Protein AF-A0A2V6HTE1-F1 (afdb_monomer)

Foldseek 3Di:
DLCVCLVVVLVVCVVPPDPAAAQEDDSSVVSCVVVVHDHHYFYHCPPVRVVRNVVVVVVVVVVVVD

pLDDT: mean 93.75, std 8.52, range [54.06, 98.38]

Secondary structure (DSSP, 8-state):
--GGGHHHHHHHHHHS--S--EEESHHHHHHHHHTT---EEE--STTTTHHHHHHHHHHHHHHTT-

Mean predicted aligned error: 3.32 Å

Structure (mmCIF, N/CA/C/O backbone):
data_AF-A0A2V6HTE1-F1
#
_entry.id   AF-A0A2V6HTE1-F1
#
loop_
_atom_site.group_PDB
_atom_site.id
_atom_site.type_symbol
_atom_site.label_atom_id
_atom_site.label_alt_id
_atom_site.label_comp_id
_atom_site.label_asym_id
_atom_site.label_entity_id
_atom_site.label_seq_id
_atom_site.pdbx_PDB_ins_code
_atom_site.Cartn_x
_atom_site.Cartn_y
_atom_site.Cartn_z
_atom_site.occupancy
_atom_site.B_iso_or_equiv
_atom_site.auth_seq_id
_atom_site.auth_comp_id
_atom_site.auth_asym_id
_atom_site.auth_atom_id
_atom_site.pdbx_PDB_model_num
ATOM 1 N N . GLU A 1 1 ? 17.113 -5.487 -9.395 1.00 54.06 1 GLU A N 1
ATOM 2 C CA . GLU A 1 1 ? 16.165 -6.618 -9.482 1.00 54.06 1 GLU A CA 1
ATOM 3 C C . GLU A 1 1 ? 14.881 -6.205 -8.772 1.00 54.06 1 GLU A C 1
ATOM 5 O O . GLU A 1 1 ? 14.961 -5.742 -7.644 1.00 54.06 1 GLU A O 1
ATOM 10 N N . GLY A 1 2 ? 13.737 -6.209 -9.462 1.00 60.84 2 GLY A N 1
ATOM 11 C CA . GLY A 1 2 ? 12.465 -5.676 -8.939 1.00 60.84 2 GLY A CA 1
ATOM 12 C C . GLY A 1 2 ? 11.503 -5.165 -10.022 1.00 60.84 2 GLY A C 1
ATOM 13 O O . GLY A 1 2 ? 10.298 -5.133 -9.803 1.00 60.84 2 GLY A O 1
ATOM 14 N N . SER A 1 3 ? 12.013 -4.847 -11.217 1.00 64.81 3 SER A N 1
ATOM 15 C CA . SER A 1 3 ? 11.210 -4.346 -12.343 1.00 64.81 3 SER A CA 1
ATOM 16 C C . SER A 1 3 ? 10.464 -5.435 -13.117 1.00 64.81 3 SER A C 1
ATOM 18 O O . SER A 1 3 ? 9.438 -5.149 -13.720 1.00 64.81 3 SER A O 1
ATOM 20 N N . ALA A 1 4 ? 10.913 -6.696 -13.070 1.00 85.38 4 ALA A N 1
ATOM 21 C CA . ALA A 1 4 ? 10.257 -7.795 -13.790 1.00 85.38 4 ALA A CA 1
ATOM 22 C C . ALA A 1 4 ? 8.803 -8.037 -13.333 1.00 85.38 4 ALA A C 1
ATOM 24 O O . ALA A 1 4 ? 7.996 -8.554 -14.100 1.00 85.38 4 ALA A O 1
ATOM 25 N N . GLY A 1 5 ? 8.458 -7.642 -12.101 1.00 92.06 5 GLY A N 1
ATOM 26 C CA . GLY A 1 5 ? 7.100 -7.756 -11.567 1.00 92.06 5 GLY A CA 1
ATOM 27 C C . GLY A 1 5 ? 6.157 -6.619 -11.970 1.00 92.06 5 GLY A C 1
ATOM 28 O O . GLY A 1 5 ? 4.946 -6.811 -11.921 1.00 92.06 5 GLY A O 1
ATOM 29 N N . LEU A 1 6 ? 6.672 -5.456 -12.392 1.00 94.25 6 LEU A N 1
ATOM 30 C CA . LEU A 1 6 ? 5.843 -4.284 -12.707 1.00 94.25 6 LEU A CA 1
ATOM 31 C C . LEU A 1 6 ? 4.869 -4.522 -13.871 1.00 94.25 6 LEU A C 1
ATOM 33 O O . LEU A 1 6 ? 3.696 -4.183 -13.711 1.00 94.25 6 LEU A O 1
ATOM 37 N N . PRO A 1 7 ? 5.269 -5.150 -14.998 1.00 95.50 7 PRO A N 1
ATOM 38 C CA . PRO A 1 7 ? 4.324 -5.463 -16.070 1.00 95.50 7 PRO A CA 1
ATOM 39 C C . PRO A 1 7 ? 3.187 -6.383 -15.610 1.00 95.50 7 PRO A C 1
ATOM 41 O O . PRO A 1 7 ? 2.045 -6.209 -16.025 1.00 95.50 7 PRO A O 1
ATOM 44 N N . VAL A 1 8 ? 3.485 -7.335 -14.719 1.00 95.81 8 VAL A N 1
ATOM 45 C CA . VAL A 1 8 ? 2.486 -8.262 -14.168 1.00 95.81 8 VAL A CA 1
ATOM 46 C C . VAL A 1 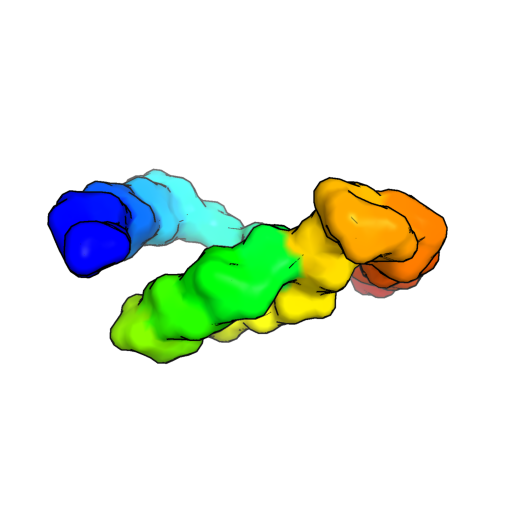8 ? 1.547 -7.540 -13.204 1.00 95.81 8 VAL A C 1
ATOM 48 O O . VAL A 1 8 ? 0.338 -7.732 -13.285 1.00 95.81 8 VAL A O 1
ATOM 51 N N . LEU A 1 9 ? 2.076 -6.677 -12.330 1.00 95.12 9 LEU A N 1
ATOM 52 C CA . LEU A 1 9 ? 1.267 -5.851 -11.429 1.00 95.12 9 LEU A CA 1
ATOM 53 C C . LEU A 1 9 ? 0.335 -4.919 -12.213 1.00 95.12 9 LEU A C 1
ATOM 55 O O . LEU A 1 9 ? -0.841 -4.815 -11.874 1.00 95.12 9 LEU A O 1
ATOM 59 N N . LYS A 1 10 ? 0.833 -4.293 -13.286 1.00 95.88 10 LYS A N 1
ATOM 60 C CA . LYS A 1 10 ? 0.014 -3.464 -14.174 1.00 95.88 10 LYS A CA 1
ATOM 61 C C . LYS A 1 10 ? -1.135 -4.269 -14.784 1.00 95.88 10 LYS A C 1
ATOM 63 O O . LYS A 1 10 ? -2.286 -3.872 -14.638 1.00 95.88 10 LYS A O 1
ATOM 68 N N . ALA A 1 11 ? -0.836 -5.421 -15.389 1.00 97.06 11 ALA A N 1
ATOM 69 C CA . ALA A 1 11 ? -1.861 -6.288 -15.968 1.00 97.06 11 ALA A CA 1
ATOM 70 C C . ALA A 1 11 ? -2.882 -6.756 -14.916 1.00 97.06 11 ALA A C 1
ATOM 72 O O . ALA A 1 11 ? -4.076 -6.812 -15.189 1.00 97.06 11 ALA A O 1
ATOM 73 N N . PHE A 1 12 ? -2.433 -7.054 -13.694 1.00 96.75 12 PHE A N 1
ATOM 74 C CA . PHE A 1 12 ? -3.318 -7.419 -12.591 1.00 96.75 12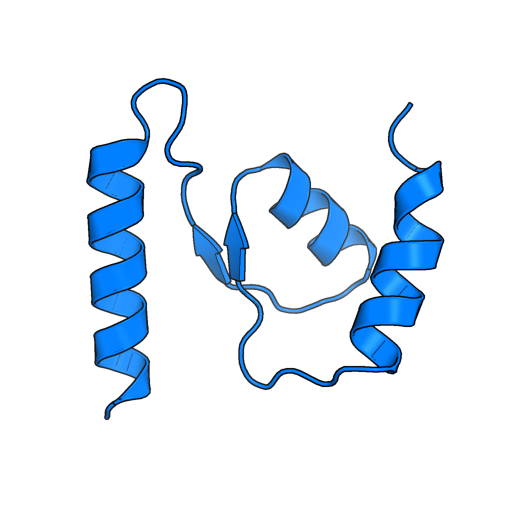 PHE A CA 1
ATOM 75 C C . PHE A 1 12 ? -4.296 -6.287 -12.244 1.00 96.75 12 PHE A C 1
ATOM 77 O O . PHE A 1 12 ? -5.493 -6.531 -12.131 1.00 96.75 12 PHE A O 1
ATOM 84 N N . LEU A 1 13 ? -3.815 -5.049 -12.118 1.00 96.12 13 LEU A N 1
ATOM 85 C CA . LEU A 1 13 ? -4.662 -3.895 -11.795 1.00 96.12 13 LEU A CA 1
ATOM 86 C C . LEU A 1 13 ? -5.644 -3.544 -12.924 1.00 96.12 13 LEU A C 1
ATOM 88 O O . LEU A 1 13 ? -6.760 -3.116 -12.648 1.00 96.12 13 LEU A O 1
ATO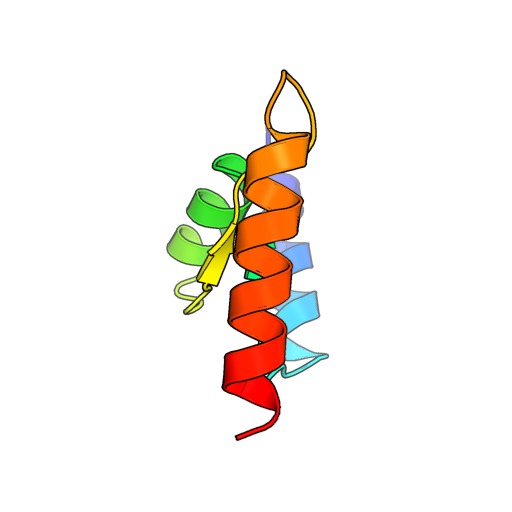M 92 N N . GLU A 1 14 ? -5.258 -3.760 -14.183 1.00 95.62 14 GLU A N 1
ATOM 93 C CA . GLU A 1 14 ? -6.151 -3.590 -15.338 1.00 95.62 14 GLU A CA 1
ATOM 94 C C . GLU A 1 14 ? -7.258 -4.660 -15.378 1.00 95.62 14 GLU A C 1
ATOM 96 O O . GLU A 1 14 ? -8.391 -4.361 -15.755 1.00 95.62 14 GLU A O 1
ATOM 101 N N . LEU A 1 15 ? -6.954 -5.897 -14.968 1.00 97.81 15 LEU A N 1
ATOM 102 C CA . LEU A 1 15 ? -7.926 -6.997 -14.904 1.00 97.81 15 LEU A CA 1
ATOM 103 C C . LEU A 1 15 ? -8.880 -6.889 -13.708 1.00 97.81 15 LEU A C 1
ATOM 105 O O . LEU A 1 15 ? -10.023 -7.343 -13.790 1.00 97.81 15 LEU A O 1
ATOM 109 N N . PHE A 1 16 ? -8.413 -6.315 -12.601 1.00 96.25 16 PHE A N 1
ATOM 110 C CA . PHE A 1 16 ? -9.151 -6.219 -11.345 1.00 96.25 16 PHE A CA 1
ATOM 111 C C . PHE A 1 16 ? -9.239 -4.754 -10.899 1.00 96.25 16 PHE A C 1
ATOM 113 O O . PHE A 1 16 ? -8.458 -4.329 -10.043 1.00 96.25 16 PHE A O 1
ATOM 120 N N . PRO A 1 17 ? -10.174 -3.965 -11.463 1.00 91.75 17 PRO A N 1
ATOM 121 C CA . PRO A 1 17 ? -10.346 -2.579 -11.058 1.00 91.75 17 PRO A CA 1
ATOM 122 C C . PRO A 1 17 ? -10.791 -2.509 -9.593 1.00 91.75 17 PRO A C 1
ATOM 124 O O . PRO A 1 17 ? -11.801 -3.095 -9.201 1.00 91.75 17 PRO A O 1
ATOM 127 N N . CYS A 1 18 ? -10.033 -1.766 -8.790 1.00 92.00 18 CYS A N 1
ATOM 128 C CA . CYS A 1 18 ? -10.294 -1.555 -7.372 1.00 92.00 18 CYS A CA 1
ATOM 129 C C . CYS A 1 18 ? -10.598 -0.076 -7.117 1.00 92.00 18 CYS A C 1
ATOM 131 O O . CYS A 1 18 ? -9.784 0.780 -7.447 1.00 92.00 18 CYS A O 1
ATOM 133 N N . GLU A 1 19 ? -11.718 0.225 -6.457 1.00 91.25 19 GLU A N 1
ATOM 134 C CA . GLU A 1 19 ? -11.991 1.575 -5.925 1.00 91.25 19 GLU A CA 1
ATOM 135 C C . GLU A 1 19 ? -10.942 1.962 -4.861 1.00 91.25 19 GLU A C 1
ATOM 137 O O . GLU A 1 19 ? -10.452 3.085 -4.789 1.00 91.25 19 GLU A O 1
ATOM 142 N N . GLN A 1 20 ? -10.637 0.968 -4.024 1.00 93.00 20 GLN A N 1
ATOM 143 C CA . GLN A 1 20 ? -9.605 0.812 -3.001 1.00 93.00 20 GLN A CA 1
ATOM 144 C C . GLN A 1 20 ? -8.208 0.305 -3.388 1.00 93.00 20 GLN A C 1
ATOM 146 O O . GLN A 1 20 ? -8.058 -0.916 -3.396 1.00 93.00 20 GLN A O 1
ATOM 151 N N . VAL A 1 21 ? -7.162 1.120 -3.572 1.00 96.44 21 VAL A N 1
ATOM 152 C CA . VAL A 1 21 ? -5.776 0.584 -3.603 1.00 96.44 21 VAL A CA 1
ATOM 153 C C . VAL A 1 21 ? -4.987 1.036 -2.376 1.00 96.44 21 VAL A C 1
ATOM 155 O O . VAL A 1 21 ? -4.944 2.217 -2.035 1.00 96.44 21 VAL A O 1
ATOM 158 N N . VAL A 1 22 ? -4.353 0.081 -1.688 1.00 97.50 22 VAL A N 1
ATOM 159 C CA . VAL A 1 22 ? -3.571 0.323 -0.468 1.00 97.50 22 VAL A CA 1
ATOM 160 C C . VAL A 1 22 ? -2.150 -0.196 -0.653 1.00 97.50 22 VAL A C 1
ATOM 162 O O . VAL A 1 22 ? -1.926 -1.394 -0.825 1.00 97.50 22 VAL A O 1
ATOM 165 N N . ALA A 1 23 ? -1.174 0.703 -0.571 1.00 98.06 23 ALA A N 1
ATOM 166 C CA . ALA A 1 23 ? 0.238 0.382 -0.690 1.00 98.06 23 ALA A CA 1
ATOM 167 C C . ALA A 1 23 ? 0.829 -0.030 0.668 1.00 98.06 23 ALA A C 1
ATOM 169 O O . ALA A 1 23 ? 1.059 0.806 1.546 1.00 98.06 23 ALA A O 1
ATOM 170 N N . LEU A 1 24 ? 1.116 -1.323 0.846 1.00 97.69 24 LEU A N 1
ATOM 171 C CA . LEU A 1 24 ? 1.690 -1.850 2.085 1.00 97.69 24 LEU A CA 1
ATOM 172 C C . LEU A 1 24 ? 3.222 -1.728 2.106 1.00 97.69 24 LEU A C 1
ATOM 174 O O . LEU A 1 24 ? 3.954 -2.631 1.701 1.00 97.69 24 LEU A O 1
ATOM 178 N N . GLY A 1 25 ? 3.725 -0.626 2.653 1.00 97.44 25 GLY A N 1
ATOM 179 C CA . GLY A 1 25 ? 5.155 -0.351 2.760 1.00 97.44 25 GLY A CA 1
ATOM 180 C C . GLY A 1 25 ? 5.737 0.405 1.566 1.00 97.44 25 GLY A C 1
ATOM 181 O O . GLY A 1 25 ? 5.098 0.605 0.540 1.00 97.44 25 GLY A O 1
ATOM 182 N N . LYS A 1 26 ? 6.980 0.875 1.741 1.00 96.25 26 LYS A N 1
ATOM 183 C CA . LYS A 1 26 ? 7.625 1.825 0.818 1.00 96.25 26 LYS A CA 1
ATOM 184 C C . LYS A 1 26 ? 7.846 1.255 -0.584 1.00 96.25 26 LYS A C 1
ATOM 186 O O . LYS A 1 26 ? 7.734 1.994 -1.547 1.00 96.25 26 LYS A O 1
ATOM 191 N N . ILE A 1 27 ? 8.153 -0.040 -0.685 1.00 94.69 27 ILE A N 1
ATOM 192 C CA . ILE A 1 27 ? 8.402 -0.703 -1.973 1.00 94.69 27 ILE A CA 1
ATOM 193 C C . ILE A 1 27 ? 7.114 -0.735 -2.799 1.00 94.69 27 ILE A C 1
ATOM 195 O O . ILE A 1 27 ? 7.115 -0.275 -3.933 1.00 94.69 27 ILE A O 1
ATOM 199 N N . ALA A 1 28 ? 6.010 -1.198 -2.203 1.00 96.38 28 ALA A N 1
ATOM 200 C CA . ALA A 1 28 ? 4.712 -1.220 -2.869 1.00 96.38 28 ALA A CA 1
ATOM 201 C C . ALA A 1 28 ? 4.256 0.191 -3.267 1.00 96.38 28 ALA A C 1
ATOM 203 O O . ALA A 1 28 ? 3.766 0.380 -4.373 1.00 96.38 28 ALA A O 1
ATOM 204 N N . ALA A 1 29 ? 4.461 1.185 -2.394 1.00 97.81 29 ALA A N 1
ATOM 205 C CA . ALA A 1 29 ? 4.115 2.574 -2.692 1.00 97.81 29 ALA A CA 1
ATOM 206 C C . ALA A 1 29 ? 4.880 3.115 -3.902 1.00 97.81 29 ALA A C 1
ATOM 208 O O . ALA A 1 29 ? 4.257 3.641 -4.812 1.00 97.81 29 ALA A O 1
ATOM 209 N N . ALA A 1 30 ? 6.199 2.911 -3.947 1.00 96.38 30 ALA A N 1
ATOM 210 C CA . ALA A 1 30 ? 7.021 3.353 -5.069 1.00 96.38 30 ALA A CA 1
ATOM 211 C C . ALA A 1 30 ? 6.630 2.663 -6.388 1.00 96.38 30 ALA A C 1
ATOM 213 O O . ALA A 1 30 ? 6.572 3.309 -7.426 1.00 96.38 30 ALA A O 1
ATOM 214 N N . GLN A 1 31 ? 6.325 1.362 -6.355 1.00 96.12 31 GLN A N 1
ATOM 215 C CA . GLN A 1 31 ? 5.904 0.622 -7.550 1.00 96.12 31 GLN A CA 1
ATOM 216 C C . GLN A 1 31 ? 4.530 1.068 -8.065 1.00 96.12 31 GLN A C 1
ATOM 218 O O . GLN A 1 31 ? 4.321 1.141 -9.270 1.00 96.12 31 GLN A O 1
ATOM 223 N N . LEU A 1 32 ? 3.588 1.362 -7.166 1.00 96.81 32 LEU A N 1
ATOM 224 C CA . LEU A 1 32 ? 2.265 1.869 -7.537 1.00 96.81 32 LEU A CA 1
ATOM 225 C C . LEU A 1 32 ? 2.343 3.306 -8.067 1.00 96.81 32 LEU A C 1
ATOM 227 O O . LEU A 1 32 ? 1.693 3.614 -9.062 1.00 96.81 32 LEU A O 1
ATOM 231 N N . GLU A 1 33 ? 3.200 4.143 -7.477 1.00 96.62 33 GLU A N 1
ATOM 232 C CA . GLU A 1 33 ? 3.510 5.487 -7.976 1.00 96.62 33 GLU A CA 1
ATOM 233 C C . GLU A 1 33 ? 4.130 5.442 -9.383 1.00 96.62 33 GLU A C 1
ATOM 235 O O . GLU A 1 33 ? 3.692 6.178 -10.264 1.00 96.62 33 GLU A O 1
ATOM 240 N N . GLU A 1 34 ? 5.074 4.526 -9.637 1.00 96.06 34 GLU A N 1
ATOM 241 C CA . GLU A 1 34 ? 5.669 4.314 -10.967 1.00 96.06 34 GLU A CA 1
ATOM 242 C C . GLU A 1 34 ? 4.623 3.919 -12.024 1.00 96.06 34 GLU A C 1
ATOM 244 O O . GLU A 1 34 ? 4.733 4.297 -13.190 1.00 96.06 34 GLU A O 1
ATOM 249 N N . LEU A 1 35 ? 3.576 3.197 -11.615 1.00 95.50 35 LEU A N 1
ATOM 250 C CA . LEU A 1 35 ? 2.457 2.818 -12.480 1.00 95.50 35 LEU A CA 1
ATOM 251 C C . LEU A 1 35 ? 1.360 3.893 -12.575 1.00 95.50 35 LEU A C 1
ATOM 253 O O . LEU A 1 35 ? 0.382 3.684 -13.294 1.00 95.50 35 LEU A O 1
ATOM 257 N N . GLY A 1 36 ? 1.499 5.028 -11.881 1.00 96.00 36 GLY A N 1
ATOM 258 C CA . GLY A 1 36 ? 0.500 6.100 -11.857 1.00 96.00 36 GLY A CA 1
ATOM 259 C C . GLY A 1 36 ? -0.789 5.728 -11.117 1.00 96.00 36 GLY A C 1
ATOM 260 O O . GLY A 1 36 ? -1.849 6.278 -11.413 1.00 96.00 36 GLY A O 1
ATOM 261 N N . VAL A 1 37 ? -0.716 4.775 -10.188 1.00 96.38 37 VAL A N 1
ATOM 262 C CA . VAL A 1 37 ? -1.865 4.280 -9.425 1.00 96.38 37 VAL A CA 1
ATOM 263 C C . VAL A 1 37 ? -1.996 5.091 -8.141 1.00 96.38 37 VAL A C 1
ATOM 265 O O . VAL A 1 37 ? -1.084 5.095 -7.314 1.00 96.38 37 VAL A O 1
ATOM 268 N N . ASP A 1 38 ? -3.146 5.741 -7.949 1.00 95.44 38 ASP A N 1
ATOM 269 C CA . ASP A 1 38 ? -3.464 6.388 -6.675 1.00 95.44 38 ASP A CA 1
ATOM 270 C C . ASP A 1 38 ? -3.667 5.3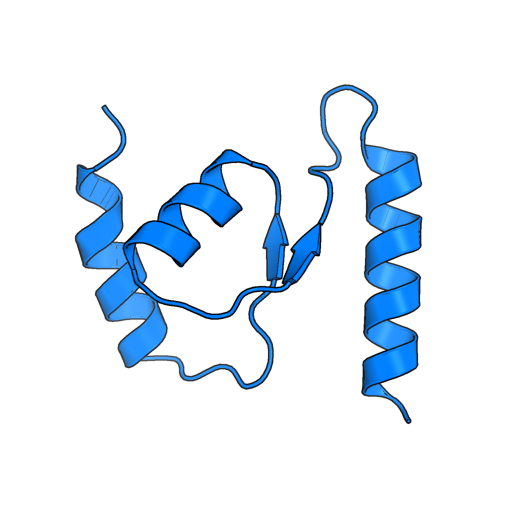18 -5.595 1.00 95.44 38 ASP A C 1
ATOM 272 O O . ASP A 1 38 ? -4.593 4.506 -5.658 1.00 95.44 38 ASP A O 1
ATOM 276 N N . ALA A 1 39 ? -2.755 5.278 -4.626 1.00 97.44 39 ALA A N 1
ATOM 277 C CA . ALA A 1 39 ? -2.738 4.265 -3.587 1.00 97.44 39 ALA A CA 1
ATOM 278 C C . ALA A 1 39 ? -2.525 4.885 -2.207 1.00 97.44 39 ALA A C 1
ATOM 280 O O . ALA A 1 39 ? -1.594 5.657 -1.968 1.00 97.44 39 ALA A O 1
ATOM 281 N N . HIS A 1 40 ? -3.340 4.464 -1.242 1.00 96.94 40 HIS A N 1
ATOM 282 C CA . HIS A 1 40 ? -3.177 4.878 0.144 1.00 96.94 40 HIS A CA 1
ATOM 283 C C . HIS A 1 40 ? -2.007 4.132 0.798 1.00 96.94 40 HIS A C 1
ATOM 285 O O . HIS A 1 40 ? -2.042 2.911 0.954 1.00 96.94 40 HIS A O 1
ATOM 291 N N . TYR A 1 41 ? -0.969 4.852 1.217 1.00 98.12 41 TYR A N 1
ATOM 292 C CA . TYR A 1 41 ? 0.176 4.246 1.896 1.00 98.12 41 TYR A CA 1
ATOM 293 C C . TYR A 1 41 ? -0.154 3.790 3.322 1.00 98.12 41 TYR A C 1
ATOM 295 O O . TYR A 1 41 ? -0.642 4.559 4.151 1.00 98.12 41 TYR A O 1
ATOM 303 N N . VAL A 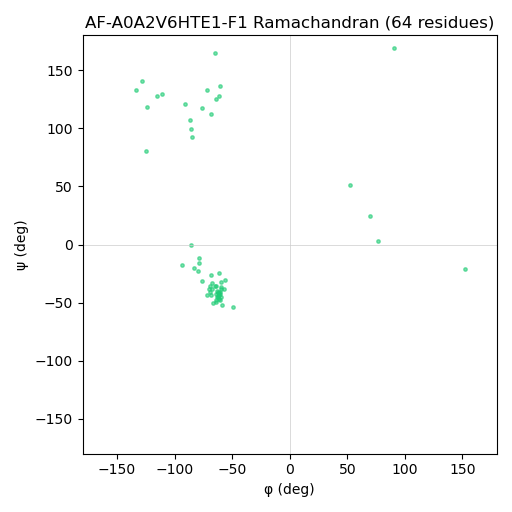1 42 ? 0.250 2.562 3.647 1.00 98.19 42 VAL A N 1
ATOM 304 C CA . VAL A 1 42 ? 0.209 2.002 4.999 1.00 98.19 42 VAL A CA 1
ATOM 305 C C . VAL A 1 42 ? 1.576 1.434 5.368 1.00 98.19 42 VAL A C 1
ATOM 307 O O . VAL A 1 42 ? 2.266 0.803 4.566 1.00 98.19 42 VAL A O 1
ATOM 310 N N . ARG A 1 43 ? 1.988 1.623 6.624 1.00 98.12 43 ARG A N 1
ATOM 311 C CA . ARG A 1 43 ? 3.229 1.060 7.158 1.00 98.12 43 ARG A CA 1
ATOM 312 C C . ARG A 1 43 ? 3.181 -0.467 7.101 1.00 98.12 43 ARG A C 1
ATOM 314 O O . ARG A 1 43 ? 2.287 -1.087 7.662 1.00 98.12 43 ARG A O 1
ATOM 321 N N . HIS A 1 44 ? 4.208 -1.073 6.513 1.00 97.94 44 HIS A N 1
ATOM 322 C CA . HIS A 1 44 ? 4.371 -2.526 6.532 1.00 97.94 44 HIS A CA 1
ATOM 323 C C . HIS A 1 44 ? 4.491 -3.056 7.979 1.00 97.94 44 HIS A C 1
ATOM 325 O O . HIS A 1 44 ? 5.231 -2.459 8.766 1.00 97.94 44 HIS A O 1
ATOM 331 N N . PRO A 1 45 ? 3.821 -4.167 8.350 1.00 97.50 45 PRO A N 1
ATOM 332 C CA . PRO A 1 45 ? 3.777 -4.660 9.730 1.00 97.50 45 PRO A CA 1
ATOM 333 C C . PRO A 1 45 ? 5.121 -5.193 10.255 1.00 97.50 45 PRO A C 1
ATOM 335 O O . PRO A 1 45 ? 5.366 -5.155 11.462 1.00 97.50 45 PRO A O 1
ATOM 338 N N . ALA A 1 46 ? 6.003 -5.664 9.370 1.00 96.31 46 ALA A N 1
ATOM 339 C CA . ALA A 1 46 ? 7.343 -6.127 9.744 1.00 96.31 46 ALA A CA 1
ATOM 340 C C . ALA A 1 46 ? 8.238 -5.001 10.309 1.00 96.31 46 ALA A C 1
ATOM 342 O O . ALA A 1 46 ? 7.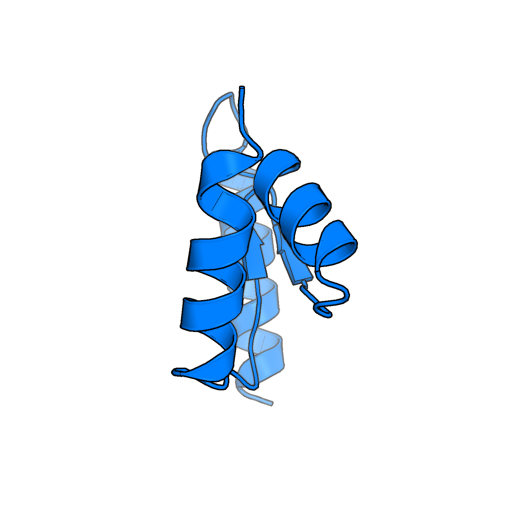946 -3.810 10.169 1.00 96.31 46 ALA A O 1
ATOM 343 N N . SER A 1 47 ? 9.344 -5.390 10.954 1.00 93.12 47 SER A N 1
ATOM 344 C CA . SER A 1 47 ? 10.371 -4.477 11.489 1.00 93.12 47 SER A CA 1
ATOM 345 C C . SER A 1 47 ? 9.789 -3.375 12.385 1.00 93.12 47 SER A C 1
ATOM 347 O O . SER A 1 47 ? 9.997 -2.180 12.164 1.00 93.12 47 SER A O 1
ATOM 349 N N . GLY A 1 48 ? 8.977 -3.786 13.366 1.00 94.69 48 GLY A N 1
ATOM 350 C CA . GLY A 1 48 ? 8.347 -2.893 14.345 1.00 94.69 48 GLY A CA 1
ATOM 351 C C . GLY A 1 48 ? 7.138 -2.100 13.831 1.00 94.69 48 GLY A C 1
ATOM 352 O O . GLY A 1 48 ? 6.579 -1.299 14.576 1.00 94.69 48 GLY A O 1
ATOM 353 N N . GLY A 1 49 ? 6.697 -2.307 12.586 1.00 97.25 49 GLY A N 1
ATOM 354 C CA . GLY A 1 49 ? 5.588 -1.548 11.999 1.00 97.25 49 GLY A CA 1
ATOM 355 C C . GLY A 1 49 ? 4.182 -1.985 12.427 1.00 97.25 49 GLY A C 1
ATOM 356 O O . GLY A 1 49 ? 3.222 -1.262 12.175 1.00 97.25 49 GLY A O 1
ATOM 357 N N . ALA A 1 50 ? 4.037 -3.131 13.098 1.00 97.88 50 ALA A N 1
ATOM 358 C CA . ALA A 1 50 ? 2.745 -3.773 13.351 1.00 97.88 50 ALA A CA 1
ATOM 359 C C . ALA A 1 50 ? 1.724 -2.900 14.104 1.00 97.88 50 ALA A C 1
ATOM 361 O O . ALA A 1 50 ? 0.535 -2.944 13.790 1.00 97.88 50 ALA A O 1
ATOM 362 N N . LYS A 1 51 ? 2.159 -2.098 15.089 1.00 98.19 51 LYS A N 1
ATOM 363 C CA . LYS A 1 51 ? 1.251 -1.195 15.821 1.00 98.19 51 LYS A CA 1
ATOM 364 C C . LYS A 1 51 ? 0.667 -0.131 14.888 1.00 98.19 51 LYS A C 1
ATOM 366 O O . LYS A 1 51 ? -0.545 0.055 14.875 1.00 98.19 51 LYS A O 1
ATOM 371 N N . LEU A 1 52 ? 1.523 0.512 14.095 1.00 98.00 52 LEU A N 1
ATOM 372 C CA . LEU A 1 52 ? 1.121 1.576 13.179 1.00 98.00 52 LEU A CA 1
ATOM 373 C C . LEU A 1 52 ? 0.281 1.034 12.015 1.00 98.00 52 LEU A C 1
ATOM 375 O O . LEU A 1 52 ? -0.746 1.622 11.701 1.00 98.00 52 LEU A O 1
ATOM 379 N N . PHE A 1 53 ? 0.651 -0.126 11.458 1.00 98.38 53 PHE A N 1
ATOM 380 C CA . PHE A 1 53 ? -0.152 -0.847 10.464 1.00 98.38 53 PHE A CA 1
ATOM 381 C C . PHE A 1 53 ? -1.607 -1.007 10.928 1.00 98.38 53 PHE A C 1
ATOM 383 O O . PHE A 1 53 ? -2.529 -0.584 10.237 1.00 98.38 53 PHE A O 1
ATOM 390 N N . ARG A 1 54 ? -1.819 -1.562 12.134 1.00 98.31 54 ARG A N 1
ATOM 391 C CA . ARG A 1 54 ? -3.172 -1.784 12.674 1.00 98.31 54 ARG A CA 1
ATOM 392 C C . ARG A 1 54 ? -3.952 -0.484 12.845 1.00 98.31 54 ARG A C 1
ATOM 394 O O . ARG A 1 54 ? -5.134 -0.453 12.529 1.00 98.31 54 ARG A O 1
ATOM 401 N N . GLN A 1 55 ? -3.301 0.572 13.333 1.00 98.31 55 GLN A N 1
ATOM 402 C CA . GLN A 1 55 ? -3.935 1.884 13.506 1.00 98.31 55 GLN A CA 1
ATOM 403 C C . GLN A 1 55 ? -4.374 2.481 12.162 1.00 98.31 55 GLN A C 1
ATOM 405 O O . GLN A 1 55 ? -5.499 2.955 12.044 1.00 98.31 55 GLN A O 1
ATOM 410 N N . GLN A 1 56 ? -3.512 2.411 11.147 1.00 97.88 56 GLN A N 1
ATOM 411 C CA . GLN A 1 56 ? -3.791 2.947 9.814 1.00 97.88 56 GLN A CA 1
ATOM 412 C C . GLN A 1 56 ? -4.889 2.158 9.090 1.00 97.88 56 GLN A C 1
ATOM 414 O O . GLN A 1 56 ? -5.804 2.766 8.545 1.00 97.88 56 GLN A O 1
ATOM 419 N N . ILE A 1 57 ? -4.859 0.821 9.146 1.00 97.38 57 ILE A N 1
ATOM 420 C CA . ILE A 1 57 ? -5.928 -0.009 8.568 1.00 97.38 57 ILE A CA 1
ATOM 421 C C . ILE A 1 57 ? -7.260 0.235 9.280 1.00 97.38 57 ILE A C 1
ATOM 423 O O . ILE A 1 57 ? -8.280 0.374 8.615 1.00 97.38 57 ILE A O 1
ATOM 427 N N . ALA A 1 58 ? -7.270 0.332 10.614 1.00 97.50 58 ALA A N 1
ATOM 428 C CA . ALA A 1 58 ? -8.497 0.627 11.350 1.00 97.50 58 ALA A CA 1
ATOM 429 C C . ALA A 1 58 ? -9.097 1.980 10.934 1.00 97.50 58 ALA A C 1
ATOM 431 O O . ALA A 1 58 ? -10.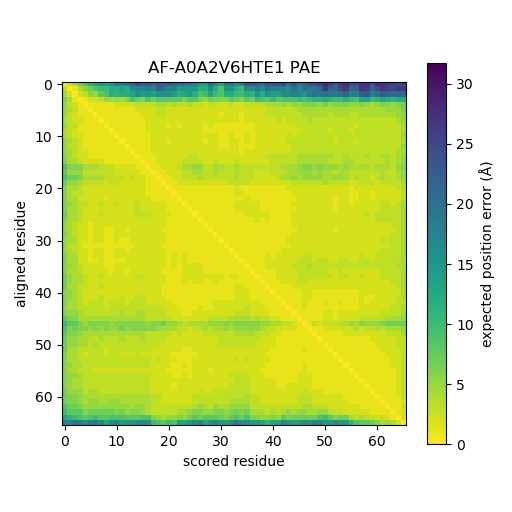293 2.048 10.668 1.00 97.50 58 ALA A O 1
ATOM 432 N N . ALA A 1 59 ? -8.275 3.028 10.819 1.00 96.69 59 ALA A N 1
ATOM 433 C CA . ALA A 1 59 ? -8.725 4.340 10.355 1.00 96.69 59 ALA A CA 1
ATOM 434 C C . ALA A 1 59 ? -9.263 4.297 8.913 1.00 96.69 59 ALA A C 1
ATOM 436 O O . ALA A 1 59 ? -10.304 4.886 8.628 1.00 96.69 59 ALA A O 1
ATOM 437 N N . LEU A 1 60 ? -8.596 3.556 8.021 1.00 95.25 60 LEU A N 1
ATOM 438 C CA . LEU A 1 60 ? -9.042 3.374 6.641 1.00 95.25 60 LEU A CA 1
ATOM 439 C C . LEU A 1 60 ? -10.402 2.666 6.564 1.00 95.25 60 LEU A C 1
ATOM 441 O O . LEU A 1 60 ? -11.279 3.116 5.834 1.00 95.25 60 LEU A O 1
ATOM 445 N N . VAL A 1 61 ? -10.587 1.587 7.332 1.00 94.62 61 VAL A N 1
ATOM 446 C CA . VAL A 1 61 ? -11.851 0.836 7.373 1.00 94.62 61 VAL A CA 1
ATOM 447 C C . VAL A 1 61 ? -12.990 1.677 7.946 1.00 94.62 61 VAL A C 1
ATOM 449 O O . VAL A 1 61 ? -14.112 1.53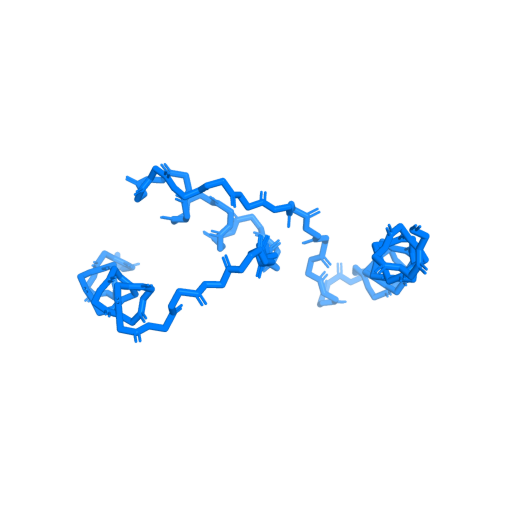3 7.480 1.00 94.62 61 VAL A O 1
ATOM 452 N N . GLN A 1 62 ? -12.728 2.549 8.926 1.00 95.88 62 GLN A N 1
ATOM 453 C CA . GLN A 1 62 ? -13.750 3.480 9.420 1.00 95.88 62 GLN A CA 1
ATOM 454 C C . GLN A 1 62 ? -14.172 4.462 8.324 1.00 95.88 62 GLN A C 1
ATOM 456 O O . GLN A 1 62 ? -15.350 4.523 8.005 1.00 95.88 62 GLN A O 1
ATOM 461 N N . ARG A 1 63 ? -13.210 5.109 7.651 1.00 93.06 63 ARG A N 1
ATOM 462 C CA . ARG A 1 63 ? -13.482 6.027 6.529 1.00 93.06 63 ARG A CA 1
ATOM 463 C C . ARG A 1 63 ? -14.279 5.381 5.388 1.00 93.06 63 ARG A C 1
ATOM 465 O O . ARG A 1 63 ? -14.971 6.077 4.669 1.00 93.06 63 ARG A O 1
ATOM 472 N N . LEU A 1 64 ? -14.122 4.075 5.181 1.00 89.25 64 LEU A N 1
ATOM 473 C CA . LEU A 1 64 ? -14.816 3.318 4.136 1.00 89.25 64 LEU A CA 1
ATOM 474 C C . LEU A 1 64 ? -16.265 2.947 4.477 1.00 89.25 64 LEU A C 1
ATOM 476 O O . LEU A 1 64 ? -16.984 2.477 3.600 1.00 89.25 64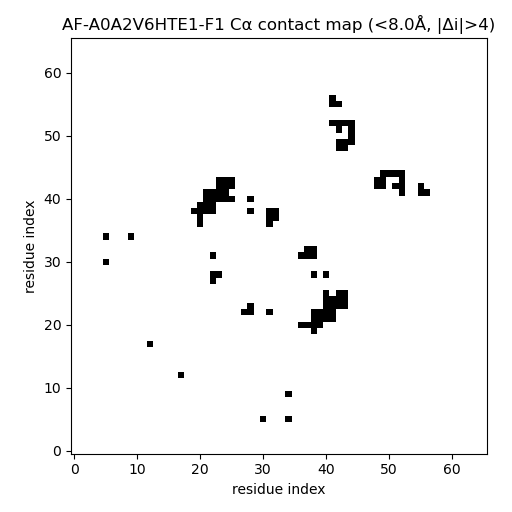 LEU A O 1
ATOM 480 N N . ARG A 1 65 ? -16.657 3.040 5.749 1.00 87.88 65 ARG A N 1
ATOM 481 C CA . ARG A 1 65 ? -18.006 2.684 6.215 1.00 87.88 65 ARG A CA 1
ATOM 482 C C . ARG A 1 65 ? -18.955 3.879 6.260 1.00 87.88 65 ARG A C 1
ATOM 484 O O . ARG A 1 65 ? -20.159 3.647 6.340 1.00 87.88 65 ARG A O 1
ATOM 491 N N . ASP A 1 66 ? -18.402 5.087 6.249 1.00 68.81 66 ASP A N 1
ATOM 492 C CA . ASP A 1 66 ? -19.117 6.365 6.219 1.00 68.81 66 ASP A CA 1
ATOM 493 C C . ASP A 1 66 ? -19.454 6.767 4.774 1.00 68.81 66 ASP A C 1
ATOM 495 O O . ASP A 1 66 ? -20.559 7.318 4.564 1.00 68.81 66 ASP A O 1
#

Solvent-accessible surface area (backbone atoms only — not comparable to full-atom values): 3945 Å² total; per-residue (Å²): 140,73,67,84,53,49,66,54,52,51,53,50,48,72,75,51,80,61,97,76,45,70,16,65,21,71,69,46,36,53,56,33,52,75,69,71,46,82,53,52,76,38,54,37,49,66,94,83,21,45,68,57,23,53,54,52,52,52,53,51,56,52,67,73,74,111

Sequence (66 aa):
EGSAGLPVLKAFLELFPCEQVVALGKIAAAQLEELGVDAHYVRHPASGGAKLFRQQIAALVQRLRD

Radius of gyration: 13.03 Å; Cα contacts (8 Å, |Δi|>4): 54; chains: 1; bounding box: 35×15×32 Å

Nearest PDB structures (foldseek):
  1vmd-assembly1_A  TM=5.004E-01  e=3.365E-01  Thermotoga maritima
  6phe-assembly1_B  TM=5.033E-01  e=8.807E-01  Elizabethkingia anophelis NUHP1
  1b93-assembly1_C-2  TM=4.930E-01  e=8.807E-01  Escherichia coli
  1egh-assembly1_A  TM=4.931E-01  e=1.425E+00  Escherichia coli
  1s8a-assembly1_E  TM=4.811E-01  e=1.751E+00  Escherichia coli